Protein AF-A0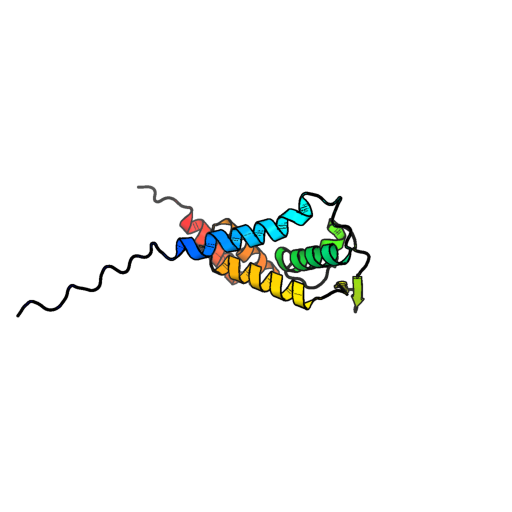A8J7CGH8-F1 (afdb_monomer_lite)

Foldseek 3Di:
DDDDDDDDDDPDPPPPVVVPPVVVVVVVCVVCVVVPDDPPDPPLLVVLLVLQLCCCLQVVDQFSVVVCVVPNDRPQWDADPNGIHGPHCSPVSVVVNVVVVVVLVPDDDDPVSLLSVLVVCVSVVNNVVSVVSVVVSVVVPDDPPD

Sequence (146 aa):
MSETHRRFQGCSSRHLRWWFGPPLLLVAILYVLPLAGSAFATNPNEVARIELSASIAFWARFDLGNAAEVYGLSEDVSTRDGKIYSDKAPGLSMIAVLLLVYSLQGSAPTAETELIRSQMLRRLGHTAVADRIEDSLLSAATPAVD

Secondary structure (DSSP, 8-state):
------------TTSTTTTTHHHHHHHHHHHHGGGGTSSS---HHHHHHHHHHHHHHHH--S-SHHHHHHH---S-EEEETTEEEESS-HHHHHHHHHHHHHHHHHS---HHHHHHHHHHHHHTT-HHHHHHHHHHHHHHHS----

Structure (mmCIF, N/CA/C/O backbone):
data_AF-A0A8J7CGH8-F1
#
_entry.id   AF-A0A8J7CGH8-F1
#
loop_
_atom_site.group_PDB
_atom_site.id
_atom_site.type_symbol
_atom_site.label_atom_id
_atom_site.label_alt_id
_atom_site.label_comp_id
_atom_site.label_asym_id
_atom_site.label_entity_id
_atom_site.label_seq_id
_atom_site.pdbx_PDB_ins_code
_atom_site.Cartn_x
_atom_site.Cartn_y
_atom_site.Cartn_z
_atom_site.occupancy
_atom_site.B_iso_or_equiv
_atom_site.auth_seq_id
_atom_site.auth_comp_id
_atom_site.auth_asym_id
_atom_site.auth_atom_id
_atom_site.pdbx_PDB_model_num
ATOM 1 N N . MET A 1 1 ? 6.460 54.590 33.293 1.00 54.81 1 MET A N 1
ATOM 2 C CA . MET A 1 1 ? 5.350 53.982 32.525 1.00 54.81 1 MET A CA 1
ATOM 3 C C . MET A 1 1 ? 5.688 54.122 31.052 1.00 54.81 1 MET A C 1
ATOM 5 O O . MET A 1 1 ? 6.034 55.226 30.667 1.00 54.81 1 MET A O 1
ATOM 9 N N . SER A 1 2 ? 5.561 53.030 30.289 1.00 58.75 2 SER A N 1
ATOM 10 C CA . SER A 1 2 ? 5.716 52.932 28.825 1.00 58.75 2 SER A CA 1
ATOM 11 C C . SER A 1 2 ? 7.148 52.951 28.269 1.00 58.75 2 SER A C 1
ATOM 13 O O . SER A 1 2 ? 7.751 54.007 28.247 1.00 58.75 2 SER A O 1
ATOM 15 N N . GLU A 1 3 ? 7.637 51.786 27.802 1.00 54.62 3 GLU A N 1
ATOM 16 C CA . GLU A 1 3 ? 8.473 51.570 26.585 1.00 54.62 3 GLU A CA 1
ATOM 17 C C . GLU A 1 3 ? 9.380 50.324 26.684 1.00 54.62 3 GLU A C 1
ATOM 19 O O . GLU A 1 3 ? 10.599 50.426 26.649 1.00 54.62 3 GLU A O 1
ATOM 24 N N . THR A 1 4 ? 8.829 49.109 26.789 1.00 57.81 4 THR A N 1
ATOM 25 C CA . THR A 1 4 ? 9.676 47.887 26.758 1.00 57.81 4 THR A CA 1
ATOM 26 C C . THR A 1 4 ? 8.990 46.633 26.208 1.00 57.81 4 THR A C 1
ATOM 28 O O . THR A 1 4 ? 9.356 45.521 26.561 1.00 57.81 4 THR A O 1
ATOM 31 N N . HIS A 1 5 ? 8.014 46.746 25.302 1.00 53.53 5 HIS A N 1
ATOM 32 C CA . HIS A 1 5 ? 7.375 45.551 24.726 1.00 53.53 5 HIS A CA 1
ATOM 33 C C . HIS A 1 5 ? 6.945 45.756 23.272 1.00 53.53 5 HIS A C 1
ATOM 35 O O . HIS A 1 5 ? 5.773 46.002 23.009 1.00 53.53 5 HIS A O 1
ATOM 41 N N . ARG A 1 6 ? 7.883 45.663 22.315 1.00 61.97 6 ARG A N 1
ATOM 42 C CA . ARG A 1 6 ? 7.575 45.356 20.898 1.00 61.97 6 ARG A CA 1
ATOM 43 C C . ARG A 1 6 ? 8.844 45.166 20.047 1.00 61.97 6 ARG A C 1
ATOM 45 O O . ARG A 1 6 ? 9.187 46.030 19.254 1.00 61.97 6 ARG A O 1
ATOM 52 N N . ARG A 1 7 ? 9.556 44.039 20.183 1.00 56.19 7 ARG A N 1
ATOM 53 C CA . ARG A 1 7 ? 10.584 43.613 19.199 1.00 56.19 7 ARG A CA 1
ATOM 54 C C . ARG A 1 7 ? 10.792 42.093 19.163 1.00 56.19 7 ARG A C 1
ATOM 56 O O . ARG A 1 7 ? 11.899 41.639 19.372 1.00 56.19 7 ARG A O 1
ATOM 63 N N . PHE A 1 8 ? 9.759 41.295 18.898 1.00 56.19 8 PHE A N 1
ATOM 64 C CA . PHE A 1 8 ? 9.952 39.878 18.522 1.00 56.19 8 PHE A CA 1
ATOM 65 C C . PHE A 1 8 ? 8.811 39.376 17.621 1.00 56.19 8 PHE A C 1
ATOM 67 O O . PHE A 1 8 ? 8.180 38.360 17.880 1.00 56.19 8 PHE A O 1
ATOM 74 N N . GLN A 1 9 ? 8.514 40.106 16.544 1.00 60.38 9 GLN A N 1
ATOM 75 C CA . GLN A 1 9 ? 7.636 39.626 15.471 1.00 60.38 9 GLN A CA 1
ATOM 76 C C . GLN A 1 9 ? 8.334 39.858 14.136 1.00 60.38 9 GLN A C 1
ATOM 78 O O . GLN A 1 9 ? 8.246 40.927 13.545 1.00 60.38 9 GLN A O 1
ATOM 83 N N . GLY A 1 10 ? 9.104 38.863 13.705 1.00 55.12 10 GLY A N 1
ATOM 84 C CA . GLY A 1 10 ? 9.839 38.944 12.448 1.00 55.12 10 GLY A CA 1
ATOM 85 C C . GLY A 1 10 ? 10.712 37.732 12.151 1.00 55.12 10 GLY A C 1
ATOM 86 O O . GLY A 1 10 ? 11.734 37.888 11.495 1.00 55.12 10 GLY A O 1
ATOM 87 N N . CYS A 1 11 ? 10.362 36.532 12.632 1.00 58.66 11 CYS A N 1
ATOM 88 C CA . CYS A 1 11 ? 11.044 35.321 12.180 1.00 58.66 11 CYS A CA 1
ATOM 89 C C . CYS A 1 11 ? 10.330 34.798 10.926 1.00 58.66 11 CYS A C 1
ATOM 91 O O . CYS A 1 11 ? 9.248 34.215 10.977 1.00 58.66 11 CYS A O 1
ATOM 93 N N . SER A 1 12 ? 10.920 35.133 9.782 1.00 60.16 12 SER A N 1
ATOM 94 C CA . SER A 1 12 ? 10.463 34.834 8.429 1.00 60.16 12 SER A CA 1
ATOM 95 C C . SER A 1 12 ? 10.325 33.322 8.191 1.00 60.16 12 SER A C 1
ATOM 97 O O . SER A 1 12 ? 11.308 32.629 7.944 1.00 60.16 12 SER A O 1
ATOM 99 N N . SER A 1 13 ? 9.089 32.810 8.179 1.00 59.19 13 SER A N 1
ATOM 100 C CA . SER A 1 13 ? 8.745 31.415 7.818 1.00 59.19 13 SER A CA 1
ATOM 101 C C . SER A 1 13 ? 8.978 31.056 6.336 1.00 59.19 13 SER A C 1
ATOM 103 O O . SER A 1 13 ? 8.523 30.018 5.862 1.00 59.19 13 SER A O 1
ATOM 105 N N . ARG A 1 14 ? 9.684 31.887 5.557 1.00 58.94 14 ARG A N 1
ATOM 106 C CA . ARG A 1 14 ? 9.878 31.652 4.114 1.00 58.94 14 ARG A CA 1
ATOM 107 C C . ARG A 1 14 ? 11.024 30.698 3.766 1.00 58.94 14 ARG A C 1
ATOM 109 O O . ARG A 1 14 ? 11.080 30.249 2.627 1.00 58.94 14 ARG A O 1
ATOM 116 N N . HIS A 1 15 ? 11.887 30.333 4.715 1.00 56.28 15 HIS A N 1
ATOM 117 C CA . HIS A 1 15 ? 13.029 29.450 4.432 1.00 56.28 15 HIS A CA 1
ATOM 118 C C . HIS A 1 15 ? 12.742 27.946 4.562 1.00 56.28 15 HIS A C 1
ATOM 120 O O . HIS A 1 15 ? 13.513 27.146 4.040 1.00 56.28 15 HIS A O 1
ATOM 126 N N . LEU A 1 16 ? 11.625 27.534 5.173 1.00 53.28 16 LEU A N 1
ATOM 127 C CA . LEU A 1 16 ? 11.361 26.109 5.418 1.00 53.28 16 LEU A CA 1
ATOM 128 C C . LEU A 1 16 ? 10.823 25.349 4.187 1.00 53.28 16 LEU A C 1
ATOM 130 O O . LEU A 1 16 ? 10.952 24.132 4.117 1.00 53.28 16 LEU A O 1
ATOM 134 N N . ARG A 1 17 ? 10.270 26.040 3.176 1.00 54.78 17 ARG A N 1
ATOM 135 C CA . ARG A 1 17 ? 9.730 25.384 1.961 1.00 54.78 17 ARG A CA 1
ATOM 136 C C . ARG A 1 17 ? 10.804 24.867 0.997 1.00 54.78 17 ARG A C 1
ATOM 138 O O . ARG A 1 17 ? 10.514 23.975 0.209 1.00 54.78 17 ARG A O 1
ATOM 145 N N . TRP A 1 18 ? 12.028 25.394 1.046 1.00 54.72 18 TRP A N 1
ATOM 146 C CA . TRP A 1 18 ? 13.084 25.028 0.089 1.00 54.72 18 TRP A CA 1
ATOM 147 C C . TRP A 1 18 ? 13.856 23.757 0.454 1.00 54.72 18 TRP A C 1
ATOM 149 O O . TRP A 1 18 ? 14.472 23.158 -0.420 1.00 54.72 18 TRP A O 1
ATOM 159 N N . TRP A 1 19 ? 13.802 23.315 1.712 1.00 57.06 19 TRP A N 1
ATOM 160 C CA . TRP A 1 19 ? 14.513 22.109 2.148 1.00 57.06 19 TRP A CA 1
ATOM 161 C C . TRP A 1 19 ? 13.797 20.806 1.793 1.00 57.06 19 TRP A C 1
ATOM 163 O O . TRP A 1 19 ? 14.451 19.780 1.656 1.00 57.06 19 TRP A O 1
ATOM 173 N N . PHE A 1 20 ? 12.478 20.834 1.606 1.00 58.34 20 PHE A N 1
ATOM 174 C CA . PHE A 1 20 ? 11.711 19.618 1.335 1.00 58.34 20 PHE A CA 1
ATOM 175 C C . PHE A 1 20 ? 11.522 19.334 -0.158 1.00 58.34 20 PHE A C 1
ATOM 177 O O . PHE A 1 20 ? 11.435 18.174 -0.532 1.00 58.34 20 PHE A O 1
ATOM 184 N N . GLY A 1 21 ? 11.514 20.347 -1.032 1.00 66.62 21 GLY A N 1
ATOM 185 C CA . GLY A 1 21 ? 11.218 20.160 -2.461 1.00 66.62 21 GLY A CA 1
ATOM 186 C C . GLY A 1 21 ? 12.257 19.325 -3.231 1.00 66.62 21 GLY A C 1
ATOM 187 O O . GLY A 1 21 ? 11.904 18.278 -3.773 1.00 66.62 21 GLY A O 1
ATOM 188 N N . PRO A 1 22 ? 13.535 19.746 -3.278 1.00 76.56 22 PRO A N 1
ATOM 189 C CA . PRO A 1 22 ? 14.567 19.054 -4.052 1.00 76.56 22 PRO A CA 1
ATOM 190 C C . PRO A 1 22 ? 14.823 17.593 -3.633 1.00 76.56 22 PRO A C 1
ATOM 192 O O . PRO A 1 22 ? 14.893 16.746 -4.524 1.00 76.56 22 PRO A O 1
ATOM 195 N N . PRO A 1 23 ? 14.930 17.243 -2.331 1.00 76.75 23 PRO A N 1
ATOM 196 C CA . PRO A 1 23 ? 15.170 15.855 -1.943 1.00 76.75 23 PRO A CA 1
ATOM 197 C C . PRO A 1 23 ? 13.948 14.956 -2.167 1.00 76.75 23 PRO A C 1
ATOM 199 O O . PRO A 1 23 ? 14.131 13.822 -2.595 1.00 76.75 23 PRO A O 1
ATOM 202 N N . LEU A 1 24 ? 12.713 15.441 -1.969 1.00 72.25 24 LEU A N 1
ATOM 203 C CA . LEU A 1 24 ? 11.508 14.662 -2.299 1.00 72.25 24 LEU A CA 1
ATOM 204 C C . LEU A 1 24 ? 11.398 14.399 -3.799 1.00 72.25 24 LEU A C 1
ATOM 206 O O . LEU A 1 24 ? 11.094 13.278 -4.198 1.00 72.25 24 LEU A O 1
ATOM 210 N N . LEU A 1 25 ? 11.685 15.407 -4.627 1.00 76.69 25 LEU A N 1
ATOM 211 C CA . LEU A 1 25 ? 11.689 15.247 -6.077 1.00 76.69 25 LEU A CA 1
ATOM 212 C C . LEU A 1 25 ? 12.762 14.245 -6.516 1.00 76.69 25 LEU A C 1
ATOM 214 O O . LEU A 1 25 ? 12.486 13.396 -7.354 1.00 76.69 25 LEU A O 1
ATOM 218 N N . LEU A 1 26 ? 13.960 14.300 -5.928 1.00 76.25 26 LEU A N 1
ATOM 219 C CA . LEU A 1 26 ? 15.028 13.346 -6.219 1.00 76.25 26 LEU A CA 1
ATOM 220 C C . LEU A 1 26 ? 14.641 11.919 -5.816 1.00 76.25 26 LEU A C 1
ATOM 222 O O . LEU A 1 26 ? 14.869 10.997 -6.591 1.00 76.25 26 LEU A O 1
ATOM 226 N N . VAL A 1 27 ? 14.027 11.734 -4.643 1.00 73.06 27 VAL A N 1
ATOM 227 C CA . VAL A 1 27 ? 13.510 10.428 -4.206 1.00 73.06 27 VAL A CA 1
ATOM 228 C C . VAL A 1 27 ? 12.438 9.934 -5.172 1.00 73.06 27 VAL A C 1
ATOM 230 O O . VAL A 1 27 ? 12.528 8.800 -5.626 1.00 73.06 27 VAL A O 1
ATOM 233 N N . ALA A 1 28 ? 11.477 10.781 -5.549 1.00 75.19 28 ALA A N 1
ATOM 234 C CA . ALA A 1 28 ? 10.437 10.426 -6.511 1.00 75.19 28 ALA A CA 1
ATOM 235 C C . ALA A 1 28 ? 11.029 10.059 -7.880 1.00 75.19 28 ALA A C 1
ATOM 237 O O . ALA A 1 28 ? 10.651 9.043 -8.450 1.00 75.19 28 ALA A O 1
ATOM 238 N N . ILE A 1 29 ? 12.003 10.826 -8.380 1.00 74.38 29 ILE A N 1
ATOM 239 C CA . ILE A 1 29 ? 12.708 10.526 -9.631 1.00 74.38 29 ILE A CA 1
ATOM 240 C C . ILE A 1 29 ? 13.434 9.189 -9.516 1.00 74.38 29 ILE A C 1
ATOM 242 O O . ILE A 1 29 ? 13.240 8.346 -10.377 1.00 74.38 29 ILE A O 1
ATOM 246 N N . LEU A 1 30 ? 14.216 8.954 -8.459 1.00 70.06 30 LEU A N 1
ATOM 247 C CA . LEU A 1 30 ? 14.928 7.687 -8.255 1.00 70.06 30 LEU A CA 1
ATOM 248 C C . LEU A 1 30 ? 13.978 6.490 -8.128 1.00 70.06 30 LEU A C 1
ATOM 250 O O . LEU A 1 30 ? 14.343 5.390 -8.528 1.00 70.06 30 LEU A O 1
ATOM 254 N N . TYR A 1 31 ? 12.771 6.704 -7.603 1.00 66.81 31 TYR A N 1
ATOM 255 C CA . TYR A 1 31 ? 11.756 5.662 -7.473 1.00 66.81 31 TYR A CA 1
ATOM 256 C C . TYR A 1 31 ? 10.978 5.415 -8.772 1.00 66.81 31 TYR A C 1
ATOM 258 O O . TYR A 1 31 ? 10.559 4.292 -9.024 1.00 66.81 31 TYR A O 1
ATOM 266 N N . VAL A 1 32 ? 10.794 6.444 -9.607 1.00 69.25 32 VAL A N 1
ATOM 267 C CA . VAL A 1 32 ? 10.024 6.372 -10.862 1.00 69.25 32 VAL A CA 1
ATOM 268 C C . VAL A 1 32 ? 10.907 6.044 -12.072 1.00 69.25 32 VAL A C 1
ATOM 270 O O . VAL A 1 32 ? 10.432 5.425 -13.019 1.00 69.25 32 VAL A O 1
ATOM 273 N 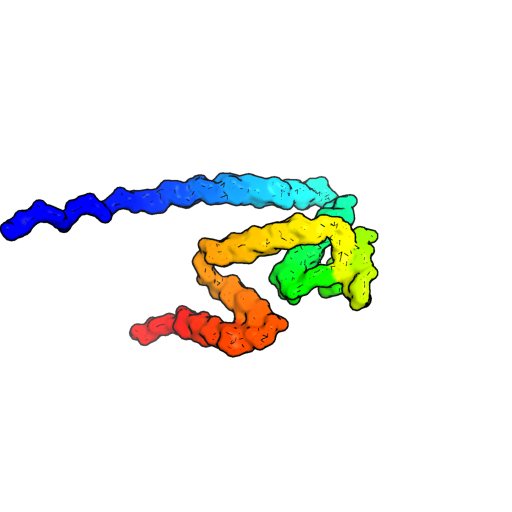N . LEU A 1 33 ? 12.201 6.385 -12.055 1.00 61.38 33 LEU A N 1
ATOM 274 C CA . LEU A 1 33 ? 13.144 6.077 -13.142 1.00 61.38 33 LEU A CA 1
ATOM 275 C C . LEU A 1 33 ? 13.168 4.582 -13.523 1.00 61.38 33 LEU A C 1
ATOM 277 O O . LEU A 1 33 ? 13.158 4.289 -14.719 1.00 61.38 33 LEU A O 1
ATOM 281 N N . PRO A 1 34 ? 13.143 3.633 -12.563 1.00 58.78 34 PRO A N 1
ATOM 282 C CA . PRO A 1 34 ? 13.079 2.204 -12.871 1.00 58.78 34 PRO A CA 1
ATOM 283 C C . PRO A 1 34 ? 11.785 1.784 -13.593 1.00 58.78 34 PRO A C 1
ATOM 285 O O . PRO A 1 34 ? 11.809 0.824 -14.368 1.00 58.78 34 PRO A O 1
ATOM 288 N N . LEU A 1 35 ? 10.678 2.522 -13.405 1.00 58.19 35 LEU A N 1
ATOM 289 C CA . LEU A 1 35 ? 9.408 2.28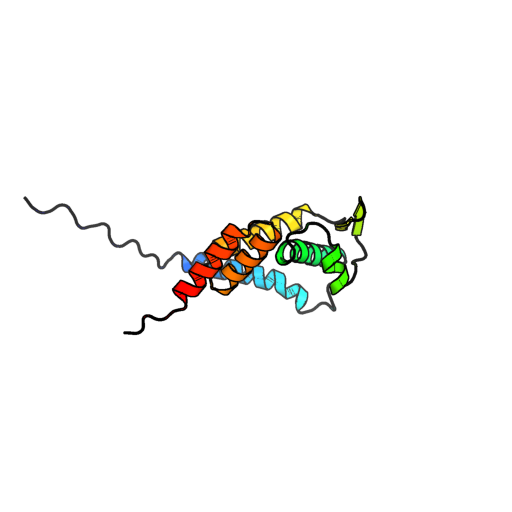0 -14.106 1.00 58.19 35 LEU A CA 1
ATOM 290 C C . LEU A 1 35 ? 9.434 2.728 -15.575 1.00 58.19 35 LEU A C 1
ATOM 292 O O . LEU A 1 35 ? 8.661 2.212 -16.375 1.00 58.19 35 LEU A O 1
ATOM 296 N N . ALA A 1 36 ? 10.296 3.678 -15.948 1.00 52.69 36 ALA A N 1
ATOM 297 C CA . ALA A 1 36 ? 10.260 4.303 -17.272 1.00 52.69 36 ALA A CA 1
ATOM 298 C C . ALA A 1 36 ? 11.013 3.526 -18.373 1.00 52.69 36 ALA A C 1
ATOM 300 O O . ALA A 1 36 ? 10.952 3.924 -19.535 1.00 52.69 36 ALA A O 1
ATOM 301 N N . GLY A 1 37 ? 11.727 2.443 -18.041 1.00 46.28 37 GLY A N 1
ATOM 302 C CA . GLY A 1 37 ? 12.610 1.765 -19.003 1.00 46.28 37 GLY A CA 1
ATOM 303 C C . GLY A 1 37 ? 12.729 0.246 -18.891 1.00 46.28 37 GLY A C 1
ATOM 304 O O . GLY A 1 37 ? 13.423 -0.348 -19.713 1.00 46.28 37 GLY A O 1
ATOM 305 N N . SER A 1 38 ? 12.072 -0.401 -17.925 1.00 49.91 38 SER A N 1
ATOM 306 C CA . SER A 1 38 ? 12.065 -1.864 -17.822 1.00 49.91 38 SER A CA 1
ATOM 307 C C . SER A 1 38 ? 10.673 -2.401 -18.144 1.00 49.91 38 SER A C 1
ATOM 309 O O . SER A 1 38 ? 9.673 -1.919 -17.614 1.00 49.91 38 SER A O 1
ATOM 311 N N . ALA A 1 39 ? 10.587 -3.378 -19.050 1.00 54.53 39 ALA A N 1
ATOM 312 C CA . ALA A 1 39 ? 9.367 -4.155 -19.224 1.00 54.53 39 ALA A CA 1
ATOM 313 C C . ALA A 1 39 ? 9.059 -4.808 -17.872 1.00 54.53 39 ALA A C 1
ATOM 315 O O . ALA A 1 39 ? 9.817 -5.681 -17.464 1.00 54.53 39 ALA A O 1
ATOM 316 N N . PHE A 1 40 ? 8.039 -4.301 -17.170 1.00 50.81 40 PHE A N 1
ATOM 317 C CA . PHE A 1 40 ? 7.533 -4.785 -15.881 1.00 50.81 40 PHE A CA 1
ATOM 318 C C . PHE A 1 40 ? 8.604 -5.426 -14.985 1.00 50.81 40 PHE A C 1
ATOM 320 O O . PHE A 1 40 ? 8.808 -6.631 -15.062 1.00 50.81 40 PHE A O 1
ATOM 327 N N . ALA A 1 41 ? 9.278 -4.623 -14.152 1.00 52.53 41 ALA A N 1
ATOM 328 C CA . ALA A 1 41 ? 9.959 -5.051 -12.921 1.00 52.53 41 ALA A CA 1
ATOM 329 C C . ALA A 1 41 ? 10.415 -6.529 -12.917 1.00 52.53 41 ALA A C 1
ATOM 331 O O . ALA A 1 41 ? 9.835 -7.378 -12.246 1.00 52.53 41 ALA A O 1
ATOM 332 N N . THR A 1 42 ? 11.460 -6.854 -13.683 1.00 59.62 42 THR A N 1
ATOM 333 C CA . THR A 1 42 ? 11.936 -8.239 -13.883 1.00 59.62 42 THR A CA 1
ATOM 334 C C . THR A 1 42 ? 12.645 -8.818 -12.653 1.00 59.62 42 THR A C 1
ATOM 336 O O . THR A 1 42 ? 13.232 -9.896 -12.712 1.00 59.62 42 THR A O 1
ATOM 339 N N . ASN A 1 43 ? 12.629 -8.093 -11.533 1.00 69.56 43 ASN A N 1
ATOM 340 C CA . ASN A 1 43 ? 13.125 -8.576 -10.263 1.00 69.56 43 ASN A CA 1
ATOM 341 C C . ASN A 1 43 ? 11.926 -9.004 -9.400 1.00 69.56 43 ASN A C 1
ATOM 343 O O . ASN A 1 43 ? 11.254 -8.133 -8.838 1.00 69.56 43 ASN A O 1
ATOM 347 N N . PRO A 1 44 ? 11.666 -10.315 -9.241 1.00 68.75 44 PRO A N 1
ATOM 348 C CA . PRO A 1 44 ? 10.552 -10.811 -8.425 1.00 68.75 44 PRO A CA 1
ATOM 349 C C . PRO A 1 44 ? 10.588 -10.278 -6.980 1.00 68.75 44 PRO A C 1
ATOM 351 O O . PRO A 1 44 ? 9.544 -10.116 -6.343 1.00 68.75 44 PRO A O 1
ATOM 354 N N . ASN A 1 45 ? 11.774 -9.890 -6.494 1.00 70.44 45 ASN A N 1
ATOM 355 C CA . ASN A 1 45 ? 11.954 -9.269 -5.182 1.00 70.44 45 ASN A CA 1
ATOM 356 C C . ASN A 1 45 ? 11.338 -7.867 -5.083 1.00 70.44 45 ASN A C 1
ATOM 358 O O . ASN A 1 45 ? 10.880 -7.470 -4.013 1.00 70.44 45 ASN A O 1
ATOM 362 N N . GLU A 1 46 ? 11.380 -7.078 -6.158 1.00 70.50 46 GLU A N 1
ATOM 363 C CA . GLU A 1 46 ? 10.819 -5.723 -6.165 1.00 70.50 46 GLU A CA 1
ATOM 364 C C . GLU A 1 46 ? 9.296 -5.775 -6.226 1.00 70.50 46 GLU A C 1
ATOM 366 O O . GLU A 1 46 ? 8.632 -5.057 -5.478 1.00 70.50 46 GLU A O 1
ATOM 371 N N . VAL A 1 47 ? 8.755 -6.701 -7.019 1.00 75.25 47 VAL A N 1
ATOM 372 C CA . VAL A 1 47 ? 7.315 -6.967 -7.097 1.00 75.25 47 VAL A CA 1
ATOM 373 C C . VAL A 1 47 ? 6.769 -7.374 -5.727 1.00 75.25 47 VAL A C 1
ATOM 375 O O . VAL A 1 47 ? 5.861 -6.719 -5.219 1.00 75.25 47 VAL A O 1
ATOM 378 N N . ALA A 1 48 ? 7.403 -8.336 -5.047 1.00 74.12 48 ALA A N 1
ATOM 379 C CA . ALA A 1 48 ? 6.968 -8.771 -3.717 1.00 74.12 48 ALA A CA 1
ATOM 380 C C . ALA A 1 48 ? 7.004 -7.639 -2.665 1.00 74.12 48 ALA A C 1
ATOM 382 O O . ALA A 1 48 ? 6.190 -7.608 -1.739 1.00 74.12 48 ALA A O 1
ATOM 383 N N . ARG A 1 49 ? 7.929 -6.675 -2.792 1.00 75.19 49 ARG A N 1
ATOM 384 C CA . ARG A 1 49 ? 7.985 -5.491 -1.913 1.00 75.19 49 ARG A CA 1
ATOM 385 C C . ARG A 1 49 ? 6.863 -4.502 -2.201 1.00 75.19 49 ARG A C 1
ATOM 387 O O . ARG A 1 49 ? 6.315 -3.932 -1.255 1.00 75.19 49 ARG A O 1
ATOM 394 N N . ILE A 1 50 ? 6.532 -4.291 -3.474 1.00 73.56 50 ILE A N 1
ATOM 395 C CA . ILE A 1 50 ? 5.414 -3.437 -3.889 1.00 73.56 50 ILE A CA 1
ATOM 396 C C . ILE A 1 50 ? 4.097 -4.056 -3.419 1.00 73.56 50 ILE A C 1
ATOM 398 O O . ILE A 1 50 ? 3.306 -3.367 -2.781 1.00 73.56 50 ILE A O 1
ATOM 402 N N . GLU A 1 51 ? 3.899 -5.355 -3.635 1.00 75.19 51 GLU A N 1
ATOM 403 C CA . GLU A 1 51 ? 2.701 -6.082 -3.204 1.00 75.19 51 GLU A CA 1
ATOM 404 C C . GLU A 1 51 ? 2.533 -6.072 -1.682 1.00 75.19 51 GLU A C 1
ATOM 406 O O . GLU A 1 51 ? 1.429 -5.839 -1.185 1.00 75.19 51 GLU A O 1
ATOM 411 N N . LEU A 1 52 ? 3.619 -6.251 -0.919 1.00 76.62 52 LEU A N 1
ATOM 412 C CA . LEU A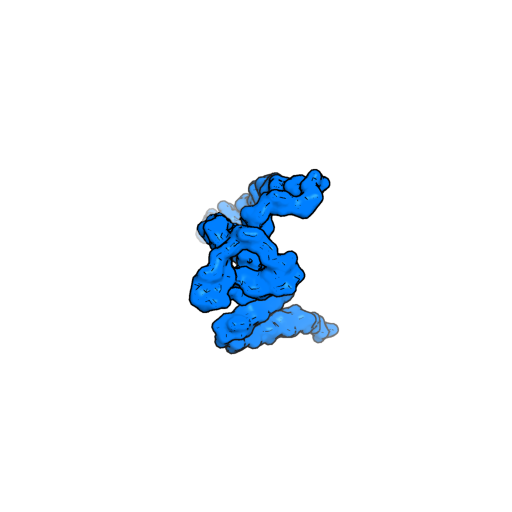 1 52 ? 3.575 -6.171 0.543 1.00 76.62 52 LEU A CA 1
ATOM 413 C C . LEU A 1 52 ? 3.255 -4.749 1.016 1.00 76.62 52 LEU A C 1
ATOM 415 O O . LEU A 1 52 ? 2.436 -4.559 1.914 1.00 76.62 52 LEU A O 1
ATOM 419 N N . SER A 1 53 ? 3.860 -3.739 0.388 1.00 73.44 53 SER A N 1
ATOM 420 C CA . SER A 1 53 ? 3.597 -2.333 0.713 1.00 73.44 53 SER A CA 1
ATOM 421 C C . SER A 1 53 ? 2.151 -1.950 0.394 1.00 73.44 53 SER A C 1
ATOM 423 O O . SER A 1 53 ? 1.488 -1.339 1.228 1.00 73.44 53 SER A O 1
ATOM 425 N N . ALA A 1 54 ? 1.634 -2.372 -0.762 1.00 73.81 54 ALA A N 1
ATOM 426 C CA . ALA A 1 54 ? 0.232 -2.223 -1.135 1.00 73.81 54 ALA A CA 1
ATOM 427 C C . ALA A 1 54 ? -0.681 -2.967 -0.151 1.00 73.81 54 ALA A C 1
ATOM 429 O O . ALA A 1 54 ? -1.706 -2.429 0.261 1.00 73.81 54 ALA A O 1
ATOM 430 N N . SER A 1 55 ? -0.280 -4.159 0.302 1.00 74.69 55 SER A N 1
ATOM 431 C CA . SER A 1 55 ? -1.095 -4.947 1.224 1.00 74.69 55 SER A CA 1
ATOM 432 C C . SER A 1 55 ? -1.294 -4.282 2.573 1.00 74.69 55 SER A C 1
ATOM 434 O O . SER A 1 55 ? -2.406 -4.235 3.113 1.00 74.69 55 SER A O 1
ATOM 436 N N . ILE A 1 56 ? -0.229 -3.678 3.084 1.00 73.75 56 ILE A N 1
ATOM 437 C CA . ILE A 1 56 ? -0.281 -2.932 4.331 1.00 73.75 56 ILE A CA 1
ATOM 438 C C . ILE A 1 56 ? -0.998 -1.590 4.120 1.00 73.75 56 ILE A C 1
ATOM 440 O O . ILE A 1 56 ? -1.832 -1.213 4.941 1.00 73.75 56 ILE A O 1
ATOM 444 N N . ALA A 1 57 ? -0.731 -0.893 3.011 1.00 72.00 57 ALA A N 1
ATOM 445 C CA . ALA A 1 57 ? -1.309 0.419 2.728 1.00 72.00 57 ALA A CA 1
ATOM 446 C C . ALA A 1 57 ? -2.817 0.379 2.433 1.00 72.00 57 ALA A C 1
ATOM 448 O O . ALA A 1 57 ? -3.528 1.286 2.845 1.00 72.00 57 ALA A O 1
ATOM 449 N N . PHE A 1 58 ? -3.323 -0.647 1.745 1.00 70.44 58 PHE A N 1
ATOM 450 C CA . PHE A 1 58 ? -4.737 -0.718 1.358 1.00 70.44 58 PHE A CA 1
ATOM 451 C C . PHE A 1 58 ? -5.566 -1.621 2.267 1.00 70.44 58 PHE A C 1
ATOM 453 O O . PHE A 1 58 ? -6.724 -1.312 2.556 1.00 70.44 58 PHE A O 1
ATOM 460 N N . TRP A 1 59 ? -4.995 -2.732 2.740 1.00 76.56 59 TRP A N 1
ATOM 461 C CA . TRP A 1 59 ? -5.737 -3.727 3.521 1.00 76.56 59 TRP A CA 1
ATOM 462 C C . TRP A 1 59 ? -5.317 -3.801 4.989 1.00 76.56 59 TRP A C 1
ATOM 464 O O . TRP A 1 59 ? -5.966 -4.528 5.740 1.00 76.56 59 TRP A O 1
ATOM 474 N N . ALA A 1 60 ? -4.297 -3.044 5.418 1.00 76.19 60 ALA A N 1
ATOM 475 C CA . ALA A 1 60 ? -3.746 -3.084 6.776 1.00 76.19 60 ALA A CA 1
ATOM 476 C C . ALA A 1 60 ? -3.373 -4.513 7.223 1.00 76.19 60 ALA A C 1
ATOM 478 O O . ALA A 1 60 ? -3.539 -4.886 8.386 1.00 76.19 60 ALA A O 1
ATOM 479 N N . ARG A 1 61 ? -2.889 -5.334 6.281 1.00 76.00 61 ARG A N 1
ATOM 480 C CA . ARG A 1 61 ? -2.511 -6.734 6.505 1.00 76.00 61 ARG A CA 1
ATOM 481 C C . ARG A 1 61 ? -1.077 -6.999 6.067 1.00 76.00 61 ARG A C 1
ATOM 483 O O . ARG A 1 61 ? -0.584 -6.394 5.123 1.00 76.00 61 ARG A O 1
ATOM 490 N N . PHE A 1 62 ? -0.429 -7.918 6.781 1.00 77.44 62 PHE A N 1
ATOM 491 C CA . PHE A 1 62 ? 0.934 -8.380 6.494 1.00 77.44 62 PHE A CA 1
ATOM 492 C C . PHE A 1 62 ? 0.991 -9.587 5.556 1.00 77.44 62 PHE A C 1
ATOM 494 O O . PHE A 1 62 ? 2.083 -10.012 5.186 1.00 77.44 62 PHE A O 1
ATOM 501 N N . ASP A 1 63 ? -0.163 -10.160 5.217 1.00 82.75 63 ASP A N 1
ATOM 502 C CA . ASP A 1 63 ? -0.259 -11.217 4.223 1.00 82.75 63 ASP A CA 1
ATOM 503 C C . ASP A 1 63 ? -0.469 -10.630 2.823 1.00 82.75 63 ASP A C 1
ATOM 505 O O . ASP A 1 63 ? -1.114 -9.596 2.653 1.00 82.75 63 ASP A O 1
ATOM 509 N N . LEU A 1 64 ? 0.086 -11.316 1.829 1.00 80.81 64 LEU A N 1
ATOM 510 C CA . LEU A 1 64 ? -0.003 -10.967 0.415 1.00 80.81 64 LEU A CA 1
ATOM 511 C C . LEU A 1 64 ? -1.282 -11.490 -0.245 1.00 80.81 64 LEU A C 1
ATOM 513 O O . LEU A 1 64 ? -1.458 -11.270 -1.434 1.00 80.81 64 LEU A O 1
ATOM 517 N N . GLY A 1 65 ? -2.170 -12.187 0.475 1.00 83.44 65 GLY A N 1
ATOM 518 C CA . GLY A 1 65 ? -3.276 -12.931 -0.136 1.00 83.44 65 GLY A CA 1
ATOM 519 C C . GLY A 1 65 ? -4.176 -12.053 -1.005 1.00 83.44 65 GLY A C 1
ATOM 520 O O . GLY A 1 65 ? -4.447 -12.386 -2.154 1.00 83.44 65 GLY A O 1
ATOM 521 N N . ASN A 1 66 ? -4.553 -10.882 -0.487 1.00 79.44 66 ASN A N 1
ATOM 522 C CA . ASN A 1 66 ? -5.404 -9.941 -1.216 1.00 79.44 66 ASN A CA 1
ATOM 523 C C . ASN A 1 66 ? -4.684 -9.294 -2.411 1.00 79.44 66 ASN A C 1
ATOM 525 O O . ASN A 1 66 ? -5.293 -9.101 -3.459 1.00 79.44 66 ASN A O 1
ATOM 529 N N . ALA A 1 67 ? -3.401 -8.941 -2.269 1.00 74.81 67 ALA A N 1
ATOM 530 C CA . ALA A 1 67 ? -2.633 -8.384 -3.383 1.00 74.81 67 ALA A CA 1
ATOM 531 C C . ALA A 1 67 ? -2.419 -9.433 -4.477 1.00 74.81 67 ALA A C 1
ATOM 533 O O . ALA A 1 67 ? -2.583 -9.132 -5.654 1.00 74.81 67 ALA A O 1
ATOM 534 N N . ALA A 1 68 ? -2.129 -10.668 -4.081 1.00 80.56 68 ALA A N 1
ATOM 535 C CA . ALA A 1 68 ? -1.895 -11.778 -4.982 1.00 80.56 68 ALA A CA 1
ATOM 536 C C . ALA A 1 68 ? -3.144 -12.180 -5.781 1.00 80.56 68 ALA A C 1
ATOM 538 O O . ALA A 1 68 ? -3.029 -12.591 -6.931 1.00 80.56 68 ALA A O 1
ATOM 539 N N . GLU A 1 69 ? -4.340 -12.029 -5.207 1.00 81.00 69 GLU A N 1
ATOM 540 C CA . GLU A 1 69 ? -5.603 -12.243 -5.927 1.00 81.00 69 GLU A CA 1
ATOM 541 C C . GLU A 1 69 ? -5.817 -11.204 -7.042 1.00 81.00 69 GLU A C 1
ATOM 543 O O . GLU A 1 69 ? -6.339 -11.531 -8.106 1.00 81.00 69 GLU A O 1
ATOM 548 N N . VAL A 1 70 ? -5.387 -9.959 -6.817 1.00 75.56 70 VAL A N 1
ATOM 549 C CA . VAL A 1 70 ? -5.580 -8.848 -7.763 1.00 75.56 70 VAL A CA 1
ATOM 550 C C . VAL A 1 70 ? -4.469 -8.786 -8.811 1.00 75.56 70 VAL A C 1
ATOM 552 O O . VAL A 1 70 ? -4.741 -8.524 -9.982 1.00 75.56 70 VAL A O 1
ATOM 555 N N . TYR A 1 71 ? -3.221 -9.002 -8.400 1.00 71.12 71 TYR A N 1
ATOM 556 C CA . TYR A 1 71 ? -2.032 -8.763 -9.223 1.00 71.12 71 TYR A CA 1
ATOM 557 C C . TYR A 1 71 ? -1.299 -10.045 -9.645 1.00 71.12 71 TYR A C 1
ATOM 559 O O . TYR A 1 71 ? -0.440 -9.986 -10.523 1.00 71.12 71 TYR A O 1
ATOM 567 N N . GLY A 1 72 ? -1.672 -11.201 -9.092 1.00 77.44 72 GLY A N 1
ATOM 568 C CA . GLY A 1 72 ? -0.957 -12.465 -9.260 1.00 77.44 72 GLY A CA 1
ATOM 569 C C . GLY A 1 72 ? 0.082 -12.697 -8.161 1.00 77.44 72 GLY A C 1
ATOM 570 O O . GLY A 1 72 ? 0.421 -11.798 -7.400 1.00 77.44 72 GLY A O 1
ATOM 571 N N . LEU A 1 73 ? 0.570 -13.935 -8.047 1.00 73.19 73 LEU A N 1
ATOM 572 C CA . LEU A 1 73 ? 1.622 -14.290 -7.092 1.00 73.19 73 LEU A CA 1
ATOM 573 C C . LEU A 1 73 ? 3.004 -14.045 -7.698 1.00 73.19 73 LEU A C 1
ATOM 575 O O . LEU A 1 73 ? 3.311 -14.579 -8.764 1.00 73.19 73 LEU A O 1
ATOM 579 N N . SER A 1 74 ? 3.857 -13.323 -6.972 1.00 69.81 74 SER A N 1
ATOM 580 C CA . SER A 1 74 ? 5.300 -13.341 -7.222 1.00 69.81 74 SER A CA 1
ATOM 581 C C . SER A 1 74 ? 5.891 -14.723 -6.903 1.00 69.81 74 SER A C 1
ATOM 583 O O . SER A 1 74 ? 5.432 -15.418 -5.996 1.00 69.81 74 SER A O 1
ATOM 585 N N . GLU A 1 75 ? 6.933 -15.121 -7.637 1.00 71.44 75 GLU A N 1
ATOM 586 C CA . GLU A 1 75 ? 7.615 -16.416 -7.481 1.00 71.44 75 GLU A CA 1
ATOM 587 C C . GLU A 1 75 ? 8.303 -16.582 -6.109 1.00 71.44 75 GLU A C 1
ATOM 589 O O . GLU A 1 75 ? 8.631 -17.701 -5.719 1.00 71.44 75 GLU A O 1
ATOM 594 N N . ASP A 1 76 ? 8.502 -15.490 -5.360 1.00 74.06 76 ASP A N 1
ATOM 595 C CA . ASP A 1 76 ? 9.281 -15.460 -4.115 1.00 74.06 76 ASP A CA 1
ATOM 596 C C . ASP A 1 76 ? 8.405 -15.212 -2.870 1.00 74.06 76 ASP A C 1
ATOM 598 O O . ASP A 1 76 ? 8.489 -14.189 -2.177 1.00 74.06 76 ASP A O 1
ATOM 602 N N . VAL A 1 77 ? 7.500 -16.160 -2.615 1.00 80.50 77 VAL A N 1
ATOM 603 C CA . VAL A 1 77 ? 6.581 -16.151 -1.470 1.00 80.50 77 VAL A CA 1
ATOM 604 C C . VAL A 1 77 ? 6.789 -17.366 -0.569 1.00 80.50 77 VAL A C 1
ATOM 606 O O . VAL A 1 77 ? 7.011 -18.486 -1.026 1.00 80.50 77 VAL A O 1
ATOM 609 N N . SER A 1 78 ? 6.649 -17.165 0.740 1.00 83.44 78 SER A N 1
ATOM 610 C CA . SER A 1 78 ? 6.593 -18.238 1.731 1.00 83.44 78 SER A CA 1
ATOM 611 C C . SER A 1 78 ? 5.176 -18.361 2.289 1.00 83.44 78 SER A C 1
ATOM 613 O O . SER A 1 78 ? 4.516 -17.369 2.590 1.00 83.44 78 SER A O 1
ATOM 615 N N . THR A 1 79 ? 4.678 -19.591 2.427 1.00 87.31 79 THR A N 1
ATOM 616 C CA . THR A 1 79 ? 3.368 -19.843 3.047 1.00 87.31 79 THR A CA 1
ATOM 617 C C . THR A 1 79 ? 3.567 -20.378 4.459 1.00 87.31 79 THR A C 1
ATOM 619 O O . THR A 1 79 ? 4.250 -21.383 4.655 1.00 87.31 79 THR A O 1
ATOM 622 N N . ARG A 1 80 ? 2.953 -19.729 5.450 1.00 82.38 80 ARG A N 1
ATOM 623 C CA . ARG A 1 80 ? 2.971 -20.153 6.856 1.00 82.38 80 ARG A CA 1
ATOM 624 C C . ARG A 1 80 ? 1.580 -19.986 7.455 1.00 82.38 80 ARG A C 1
ATOM 626 O O . ARG A 1 80 ? 0.972 -18.933 7.308 1.00 82.38 80 ARG A O 1
ATOM 633 N N . ASP A 1 81 ? 1.067 -21.028 8.107 1.00 87.94 81 ASP A N 1
ATOM 634 C CA . ASP A 1 81 ? -0.265 -21.032 8.736 1.00 87.94 81 ASP A CA 1
ATOM 635 C C . ASP A 1 81 ? -1.407 -20.637 7.772 1.00 87.94 81 ASP A C 1
ATOM 637 O O . ASP A 1 81 ? -2.345 -19.930 8.139 1.00 87.94 81 ASP A O 1
ATOM 641 N N . GLY A 1 82 ? -1.301 -21.054 6.504 1.00 88.25 82 GLY A N 1
ATOM 642 C CA . GLY A 1 82 ? -2.270 -20.722 5.451 1.00 88.25 82 GLY A CA 1
ATOM 643 C C . GLY A 1 82 ? -2.229 -19.266 4.972 1.00 88.25 82 GLY A C 1
ATOM 644 O O . GLY A 1 82 ? -3.089 -18.861 4.196 1.00 88.25 82 GLY A O 1
ATOM 645 N N . LYS A 1 83 ? -1.244 -18.476 5.415 1.00 83.81 83 LYS A N 1
ATOM 646 C CA . LYS A 1 83 ? -1.022 -17.093 4.982 1.00 83.81 83 LYS A CA 1
ATOM 647 C C . LYS A 1 83 ? 0.217 -17.005 4.102 1.00 83.81 83 LYS A C 1
ATOM 649 O O . LYS A 1 83 ? 1.216 -17.675 4.361 1.00 83.81 83 LYS A O 1
ATOM 654 N N . ILE A 1 84 ? 0.131 -16.166 3.075 1.00 83.69 84 ILE A N 1
ATOM 655 C CA . ILE A 1 84 ? 1.199 -15.942 2.101 1.00 83.69 84 ILE A CA 1
ATOM 656 C C . ILE A 1 84 ? 1.990 -14.712 2.539 1.00 83.69 84 ILE A C 1
ATOM 658 O O . ILE A 1 84 ? 1.415 -13.645 2.751 1.00 83.69 84 ILE A O 1
ATOM 662 N N . TYR A 1 85 ? 3.299 -14.861 2.679 1.00 80.19 85 TYR A N 1
ATOM 663 C CA . TYR A 1 85 ? 4.233 -13.823 3.093 1.00 80.19 85 TYR A CA 1
ATOM 664 C C . TYR A 1 85 ? 5.323 -13.651 2.039 1.00 80.19 85 TYR A C 1
ATOM 666 O O . TYR A 1 85 ? 5.677 -14.595 1.337 1.00 80.19 85 TYR A O 1
ATOM 674 N N . SER A 1 86 ? 5.894 -12.452 1.951 1.00 78.06 86 SER A N 1
ATOM 675 C CA . SER A 1 86 ? 7.114 -12.245 1.167 1.00 78.06 86 SER A CA 1
ATOM 676 C C . SER A 1 86 ? 8.301 -12.866 1.909 1.00 78.06 86 SER A C 1
ATOM 678 O O . SER A 1 86 ? 8.519 -12.547 3.081 1.00 78.06 86 SER A O 1
ATOM 680 N N . ASP A 1 87 ? 9.076 -13.730 1.246 1.00 74.94 87 ASP A N 1
ATOM 681 C CA . ASP A 1 87 ? 10.319 -14.284 1.814 1.00 74.94 87 ASP A CA 1
ATOM 682 C C . ASP A 1 87 ? 11.456 -13.237 1.824 1.00 74.94 87 ASP A C 1
ATOM 684 O O . ASP A 1 87 ? 12.439 -13.334 2.564 1.00 74.94 87 ASP A O 1
ATOM 688 N N . LYS A 1 88 ? 11.311 -12.155 1.044 1.00 69.69 88 LYS A N 1
ATOM 689 C CA . LYS A 1 88 ? 12.374 -11.173 0.811 1.00 69.69 88 LYS A CA 1
ATOM 690 C C . LYS A 1 88 ? 12.111 -9.844 1.500 1.00 69.69 88 LYS A C 1
ATOM 692 O O . LYS A 1 88 ? 11.450 -8.942 0.993 1.00 69.69 88 LYS A O 1
ATOM 697 N N . ALA A 1 89 ? 12.820 -9.684 2.614 1.00 60.81 89 ALA A N 1
ATOM 698 C CA . ALA A 1 89 ? 13.037 -8.426 3.324 1.00 60.81 89 ALA A CA 1
ATOM 699 C C . ALA A 1 89 ? 11.756 -7.748 3.863 1.00 60.81 89 ALA A C 1
ATOM 701 O O . ALA A 1 89 ? 11.524 -6.573 3.563 1.00 60.81 89 ALA A O 1
ATOM 702 N N . PRO A 1 90 ? 11.002 -8.413 4.766 1.00 58.50 90 PRO A N 1
ATOM 703 C CA . PRO A 1 90 ? 9.847 -7.808 5.442 1.00 58.50 90 PRO A CA 1
ATOM 704 C C . PRO A 1 90 ? 10.197 -6.489 6.154 1.00 58.50 90 PRO A C 1
ATOM 706 O O . PRO A 1 90 ? 9.359 -5.593 6.262 1.00 58.50 90 PRO A O 1
ATOM 709 N N . GLY A 1 91 ? 11.450 -6.340 6.600 1.00 62.12 91 GLY A N 1
ATOM 710 C CA . GLY A 1 91 ? 11.933 -5.139 7.283 1.00 62.12 91 GLY A CA 1
ATOM 711 C C . GLY A 1 91 ? 12.008 -3.885 6.404 1.00 62.12 91 GLY A C 1
ATOM 712 O O . GLY A 1 91 ? 11.715 -2.796 6.886 1.00 62.12 91 GLY A O 1
ATOM 713 N N . LEU A 1 92 ? 12.347 -4.010 5.115 1.00 57.84 92 LEU A N 1
ATOM 714 C CA . LEU A 1 92 ? 12.451 -2.847 4.217 1.00 57.84 92 LEU A CA 1
ATOM 715 C C . LEU A 1 92 ? 11.066 -2.301 3.844 1.00 57.84 92 LEU A C 1
ATOM 717 O O . LEU A 1 92 ? 10.851 -1.091 3.851 1.00 57.84 92 LEU A O 1
ATOM 721 N N . SER A 1 93 ? 10.111 -3.197 3.607 1.00 62.03 93 SER A N 1
ATOM 722 C CA . SER A 1 93 ? 8.694 -2.873 3.406 1.00 62.03 93 SER A CA 1
ATOM 723 C C . SER A 1 93 ? 8.045 -2.265 4.653 1.00 62.03 93 SER A C 1
ATOM 725 O O . SER A 1 93 ? 7.294 -1.302 4.529 1.00 62.03 93 SER A O 1
ATOM 727 N N . MET A 1 94 ? 8.377 -2.743 5.861 1.00 66.25 94 MET A N 1
ATOM 728 C CA . MET A 1 94 ? 7.904 -2.123 7.112 1.00 66.25 94 MET A CA 1
ATOM 729 C C . MET A 1 94 ? 8.336 -0.655 7.214 1.00 66.25 94 MET A C 1
ATOM 731 O O . MET A 1 94 ? 7.529 0.212 7.544 1.00 66.25 94 MET A O 1
ATOM 735 N N . ILE A 1 95 ? 9.607 -0.369 6.912 1.00 66.50 95 ILE A N 1
ATOM 736 C CA . ILE A 1 95 ? 10.148 0.995 6.964 1.00 66.50 95 ILE A CA 1
ATOM 737 C C . ILE A 1 95 ? 9.498 1.879 5.896 1.00 66.50 95 ILE A C 1
ATOM 739 O O . ILE A 1 95 ? 9.157 3.023 6.190 1.00 66.50 95 ILE A O 1
ATOM 743 N N . ALA A 1 96 ? 9.274 1.357 4.687 1.00 65.44 96 ALA A N 1
ATOM 744 C CA . ALA A 1 96 ? 8.600 2.092 3.618 1.00 65.44 96 ALA A CA 1
ATOM 745 C C . ALA A 1 96 ? 7.159 2.477 3.996 1.00 65.44 96 ALA A C 1
ATOM 747 O O . ALA A 1 96 ? 6.757 3.620 3.786 1.00 65.44 96 ALA A O 1
ATOM 748 N N . VAL A 1 97 ? 6.406 1.568 4.626 1.00 68.06 97 VAL A N 1
ATOM 749 C CA . VAL A 1 97 ? 5.058 1.865 5.136 1.00 68.06 97 VAL A CA 1
ATOM 750 C C . VAL A 1 97 ? 5.106 2.894 6.261 1.00 68.06 97 VAL A C 1
ATOM 752 O O . VAL A 1 97 ? 4.312 3.830 6.255 1.00 68.06 97 VAL A O 1
ATOM 755 N N . LEU A 1 98 ? 6.025 2.757 7.220 1.00 68.69 98 LEU A N 1
ATOM 756 C CA . LEU A 1 98 ? 6.163 3.728 8.309 1.00 68.69 98 LEU A CA 1
ATOM 757 C C . LEU A 1 98 ? 6.499 5.121 7.775 1.00 68.69 98 LEU A C 1
ATOM 759 O O . LEU A 1 98 ? 5.906 6.100 8.219 1.00 68.69 98 LEU A O 1
ATOM 763 N N . LEU A 1 99 ? 7.394 5.206 6.788 1.00 65.00 99 LEU A N 1
ATOM 764 C CA . LEU A 1 99 ? 7.700 6.448 6.086 1.00 65.00 99 LEU A CA 1
ATOM 765 C C . LEU A 1 99 ? 6.470 6.999 5.367 1.00 65.00 99 LEU A C 1
ATOM 767 O O . LEU A 1 99 ? 6.200 8.189 5.491 1.00 65.00 99 LEU A O 1
ATOM 771 N N . LEU A 1 100 ? 5.695 6.164 4.672 1.00 65.69 100 LEU A N 1
ATOM 772 C CA . LEU A 1 100 ? 4.466 6.586 3.996 1.00 65.69 100 LEU A CA 1
ATOM 773 C C . LEU A 1 100 ? 3.441 7.147 4.995 1.00 65.69 100 LEU A C 1
ATOM 775 O O . LEU A 1 100 ? 2.966 8.266 4.825 1.00 65.69 100 LEU A O 1
ATOM 779 N N . VAL A 1 101 ? 3.149 6.411 6.070 1.00 68.44 101 VAL A N 1
ATOM 780 C CA . VAL A 1 101 ? 2.215 6.834 7.125 1.00 68.44 101 VAL A CA 1
ATOM 781 C C . VAL A 1 101 ? 2.693 8.124 7.789 1.00 68.44 101 VAL A C 1
ATOM 783 O O . VAL A 1 101 ? 1.903 9.046 7.980 1.00 68.44 101 VAL A O 1
ATOM 786 N N . TYR A 1 102 ? 3.987 8.230 8.093 1.00 67.56 102 TYR A N 1
ATOM 787 C CA . TYR A 1 102 ? 4.574 9.440 8.663 1.00 67.56 102 TYR A CA 1
ATOM 788 C C . TYR A 1 102 ? 4.476 10.639 7.704 1.00 67.56 102 TYR A C 1
ATOM 790 O O . TYR A 1 102 ? 4.139 11.746 8.120 1.00 67.56 102 TYR A O 1
ATOM 798 N N . SER A 1 103 ? 4.688 10.413 6.405 1.00 61.84 103 SER A N 1
ATOM 799 C CA . SER A 1 103 ? 4.547 11.443 5.364 1.00 61.84 103 SER A CA 1
ATOM 800 C C . SER A 1 103 ? 3.108 11.950 5.255 1.00 61.84 103 SER A C 1
ATOM 802 O O . SER A 1 103 ? 2.877 13.150 5.091 1.00 61.84 103 SER A O 1
ATOM 804 N N . LEU A 1 104 ? 2.137 11.042 5.386 1.00 61.12 104 LEU A N 1
ATOM 805 C CA . LEU A 1 104 ? 0.713 11.372 5.382 1.00 61.12 104 LEU A CA 1
ATOM 806 C C . LEU A 1 104 ? 0.293 12.150 6.637 1.00 61.12 104 LEU A C 1
ATOM 808 O O . LEU A 1 104 ? -0.576 13.009 6.543 1.00 61.12 104 LEU A O 1
ATOM 812 N N . GLN A 1 105 ? 0.938 11.921 7.785 1.00 67.81 105 GLN A N 1
ATOM 813 C CA . GLN A 1 105 ? 0.683 12.680 9.019 1.00 67.81 105 GLN A CA 1
ATOM 814 C C . GLN A 1 105 ? 1.225 14.119 8.978 1.00 67.81 105 GLN A C 1
ATOM 816 O O . GLN A 1 105 ? 0.725 14.977 9.703 1.00 67.81 105 GLN A O 1
ATOM 821 N N . GLY A 1 106 ? 2.245 14.394 8.157 1.00 59.69 106 GLY A N 1
ATOM 822 C CA . GLY A 1 106 ? 2.847 15.727 8.025 1.00 59.69 106 GLY A CA 1
ATOM 823 C C . GLY A 1 106 ? 2.145 16.659 7.030 1.00 59.69 106 GLY A C 1
ATOM 824 O O . GLY A 1 106 ? 2.412 17.861 7.028 1.00 59.69 106 GLY A O 1
ATOM 825 N N . SER A 1 107 ? 1.261 16.130 6.181 1.00 55.69 107 SER A N 1
ATOM 826 C CA . SER A 1 107 ? 0.474 16.927 5.234 1.00 55.69 107 SER A CA 1
ATOM 827 C C . SER A 1 107 ? -0.833 17.369 5.886 1.00 55.69 107 SER A C 1
ATOM 829 O O . SER A 1 107 ? -1.442 16.601 6.626 1.00 55.69 107 SER A O 1
ATOM 831 N N . ALA A 1 108 ? -1.270 18.609 5.632 1.00 65.62 108 ALA A N 1
ATOM 832 C CA . ALA A 1 108 ? -2.569 19.072 6.115 1.00 65.62 108 ALA A CA 1
ATOM 833 C C . ALA A 1 108 ? -3.652 18.070 5.668 1.00 65.62 108 ALA A C 1
ATOM 835 O O . ALA A 1 108 ? -3.646 17.694 4.492 1.00 65.62 108 ALA A O 1
ATOM 836 N N . PRO A 1 109 ? -4.529 17.609 6.579 1.00 64.19 109 PRO A N 1
ATOM 837 C CA . PRO A 1 109 ? -5.520 16.592 6.262 1.00 64.19 109 PRO A CA 1
ATOM 838 C C . PRO A 1 109 ? -6.388 17.089 5.108 1.00 64.19 109 PRO A C 1
ATOM 840 O O . PRO A 1 109 ? -7.070 18.108 5.218 1.00 64.19 109 PRO A O 1
ATOM 843 N N . THR A 1 110 ? -6.311 16.398 3.975 1.00 77.50 110 THR A N 1
ATOM 844 C CA . THR A 1 110 ? -7.230 16.600 2.863 1.00 77.50 110 THR A CA 1
ATOM 845 C C . THR A 1 110 ? -8.451 15.721 3.109 1.00 77.50 110 THR A C 1
ATOM 847 O O . THR A 1 110 ? -8.380 14.715 3.818 1.00 77.50 110 THR A O 1
ATOM 850 N N . ALA A 1 111 ? -9.593 16.079 2.524 1.00 75.31 111 ALA A N 1
ATOM 851 C CA . ALA A 1 111 ? -10.806 15.269 2.653 1.00 75.31 111 ALA A CA 1
ATOM 852 C C . ALA A 1 111 ? -10.579 13.807 2.215 1.00 75.31 111 ALA A C 1
ATOM 854 O O . ALA A 1 111 ? -11.125 12.885 2.814 1.00 75.31 111 ALA A O 1
ATOM 855 N N . GLU A 1 112 ? -9.714 13.586 1.219 1.00 75.06 112 GLU A N 1
ATOM 856 C CA . GLU A 1 112 ? -9.347 12.250 0.745 1.00 75.06 112 GLU A CA 1
ATOM 857 C C . GLU A 1 112 ? -8.538 11.452 1.777 1.00 75.06 112 GLU A C 1
ATOM 859 O O . GLU A 1 112 ? -8.816 10.271 1.986 1.00 75.06 112 GLU A O 1
ATOM 864 N N . THR A 1 113 ? -7.565 12.066 2.465 1.00 71.44 113 THR A N 1
ATOM 865 C CA . THR A 1 113 ? -6.771 11.344 3.472 1.00 71.44 113 THR A CA 1
ATOM 866 C C . THR A 1 113 ? -7.576 11.028 4.726 1.00 71.44 113 THR A C 1
ATOM 868 O O . THR A 1 113 ? -7.414 9.940 5.280 1.00 71.44 113 THR A O 1
ATOM 871 N N . GLU A 1 114 ? -8.487 11.908 5.147 1.00 78.75 114 GLU A N 1
ATOM 872 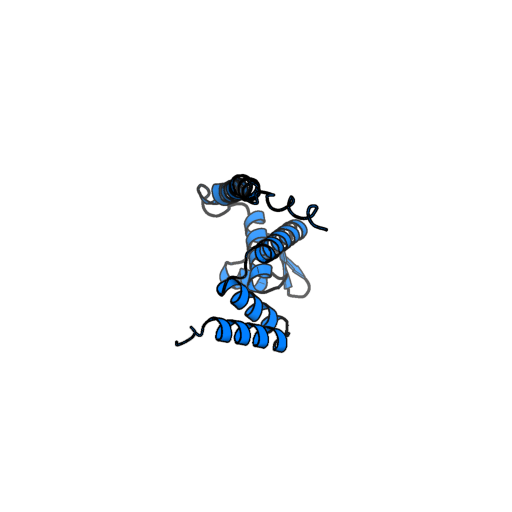C CA . GLU A 1 114 ? -9.402 11.628 6.264 1.00 78.75 114 GLU A CA 1
ATOM 873 C C . GLU A 1 114 ? -10.439 10.549 5.912 1.00 78.75 114 GLU A C 1
ATOM 875 O O . GLU A 1 114 ? -10.770 9.722 6.762 1.00 78.75 114 GLU A O 1
ATOM 880 N N . LEU A 1 115 ? -10.873 10.462 4.649 1.00 80.31 115 LEU A N 1
ATOM 881 C CA . LEU A 1 115 ? -11.718 9.363 4.175 1.00 80.31 115 LEU A CA 1
ATOM 882 C C . LEU A 1 115 ? -10.971 8.019 4.185 1.00 80.31 115 LEU A C 1
ATOM 884 O O . LEU A 1 115 ? -11.487 7.014 4.673 1.00 80.31 115 LEU A O 1
ATOM 888 N N . ILE A 1 116 ? -9.733 7.984 3.684 1.00 76.50 116 ILE A N 1
ATOM 889 C CA . ILE A 1 116 ? -8.900 6.769 3.730 1.00 76.50 116 ILE A CA 1
ATOM 890 C C . ILE A 1 116 ? -8.653 6.357 5.191 1.00 76.50 116 ILE A C 1
ATOM 892 O O . ILE A 1 116 ? -8.729 5.174 5.537 1.00 76.50 116 ILE A O 1
ATOM 896 N N . ARG A 1 117 ? -8.426 7.335 6.075 1.00 75.00 117 ARG A N 1
ATOM 897 C CA . ARG A 1 117 ? -8.253 7.118 7.514 1.00 75.00 117 ARG A CA 1
ATOM 898 C C . ARG A 1 117 ? -9.515 6.556 8.171 1.00 75.00 117 ARG A C 1
ATOM 900 O O . ARG A 1 117 ? -9.400 5.608 8.950 1.00 75.00 117 ARG A O 1
ATOM 907 N N . SER A 1 118 ? -10.701 7.085 7.864 1.00 73.19 118 SER A N 1
ATOM 908 C CA . SER A 1 118 ? -11.965 6.580 8.420 1.00 73.19 118 SER A CA 1
ATOM 909 C C . SER A 1 118 ? -12.240 5.143 7.959 1.00 73.19 118 SER A C 1
ATOM 911 O O . SER A 1 118 ? -12.595 4.285 8.773 1.00 73.19 118 SER A O 1
ATOM 913 N N . GLN A 1 119 ? -11.965 4.829 6.689 1.00 79.00 119 GLN A N 1
ATOM 914 C CA . GLN A 1 119 ? -12.093 3.474 6.149 1.00 79.00 119 GLN A CA 1
ATOM 915 C C . GLN A 1 119 ? -11.124 2.486 6.809 1.00 79.00 119 GLN A C 1
ATOM 917 O O . GLN A 1 119 ? -11.533 1.377 7.172 1.00 79.00 119 GLN A O 1
ATOM 922 N N . MET A 1 120 ? -9.863 2.881 7.021 1.00 73.88 120 MET A N 1
ATOM 923 C CA . MET A 1 120 ? -8.905 2.069 7.775 1.00 73.88 120 MET A CA 1
ATOM 924 C C . MET A 1 120 ? -9.385 1.810 9.204 1.00 73.88 120 MET A C 1
ATOM 926 O O . MET A 1 120 ? -9.378 0.666 9.658 1.00 73.88 120 MET A O 1
ATOM 930 N N . LEU A 1 121 ? -9.850 2.849 9.904 1.00 72.88 121 LEU A N 1
ATOM 931 C CA . LEU A 1 121 ? -10.334 2.727 11.279 1.00 72.88 121 LEU A CA 1
ATOM 932 C C . LEU A 1 121 ? -11.549 1.796 11.382 1.00 72.88 121 LEU A C 1
ATOM 934 O O . LEU A 1 121 ? -11.597 0.976 12.299 1.00 72.88 121 LEU A O 1
ATOM 938 N N . ARG A 1 122 ? -12.479 1.832 10.416 1.00 77.50 122 ARG A N 1
ATOM 939 C CA . ARG A 1 122 ? -13.594 0.869 10.355 1.00 77.50 122 ARG A CA 1
ATOM 940 C C . ARG A 1 122 ? -13.107 -0.568 10.188 1.00 77.50 122 ARG A C 1
ATOM 942 O O . ARG A 1 122 ? -13.590 -1.448 10.896 1.00 77.50 122 ARG A O 1
ATOM 949 N N . ARG A 1 123 ? -12.126 -0.817 9.313 1.00 74.12 123 ARG A N 1
ATOM 950 C CA . ARG A 1 123 ? -11.563 -2.168 9.112 1.00 74.12 123 ARG A CA 1
ATOM 951 C C . ARG A 1 123 ? -10.824 -2.700 10.340 1.00 74.12 123 ARG A C 1
ATOM 953 O O . ARG A 1 123 ? -10.813 -3.908 10.553 1.00 74.12 123 ARG A O 1
ATOM 960 N N . LEU A 1 124 ? -10.257 -1.813 11.155 1.00 74.00 124 LEU A N 1
ATOM 961 C CA . LEU A 1 124 ? -9.618 -2.156 12.428 1.00 74.00 124 LEU A CA 1
ATOM 962 C C . LEU A 1 124 ? -10.616 -2.320 13.593 1.00 74.00 124 LEU A C 1
ATOM 964 O O . LEU A 1 124 ? -10.197 -2.600 14.712 1.00 74.00 124 LEU A O 1
ATOM 968 N N . GLY A 1 125 ? -11.923 -2.158 13.358 1.00 85.25 125 GLY A N 1
ATOM 969 C CA . GLY A 1 125 ? -12.959 -2.271 14.392 1.00 85.25 125 GLY A CA 1
ATOM 970 C C . GLY A 1 125 ? -13.162 -1.005 15.235 1.00 85.25 125 GLY A C 1
ATOM 971 O O . GLY A 1 125 ? -13.922 -1.026 16.199 1.00 85.25 125 GLY A O 1
ATOM 972 N N . HIS A 1 126 ? -12.539 0.117 14.868 1.00 83.25 126 HIS A N 1
ATOM 973 C CA . HIS A 1 126 ? -12.695 1.418 15.527 1.00 83.25 126 HIS A CA 1
ATOM 974 C C . HIS A 1 126 ? -13.819 2.252 14.887 1.00 83.25 126 HIS A C 1
ATOM 976 O O . HIS A 1 126 ? -13.614 3.403 14.496 1.00 83.25 126 HIS A O 1
ATOM 982 N N . THR A 1 127 ? -15.020 1.680 14.777 1.00 85.69 127 THR A N 1
ATOM 983 C CA . THR A 1 127 ? -16.175 2.314 14.111 1.00 85.69 127 THR A CA 1
ATOM 984 C C . THR A 1 127 ? -16.543 3.666 14.723 1.00 85.69 127 THR A C 1
ATOM 986 O O . THR A 1 127 ? -16.663 4.645 13.998 1.00 85.69 127 THR A O 1
ATOM 989 N N . ALA A 1 128 ? -16.568 3.768 16.055 1.00 84.25 128 ALA A N 1
ATOM 990 C CA . ALA A 1 128 ? -16.906 5.010 16.757 1.00 84.25 128 ALA A CA 1
ATOM 991 C C . ALA A 1 128 ? -15.952 6.187 16.458 1.00 84.25 128 ALA A C 1
ATOM 993 O O . ALA A 1 128 ? -16.352 7.349 16.531 1.00 84.25 128 ALA A O 1
ATOM 994 N N . VAL A 1 129 ? -14.682 5.906 16.144 1.00 82.12 129 VAL A N 1
ATOM 995 C CA . VAL A 1 129 ? -13.706 6.947 15.779 1.00 82.12 129 VAL A CA 1
ATOM 996 C C . VAL A 1 129 ? -13.888 7.352 14.319 1.00 82.12 129 VAL A C 1
ATOM 998 O O . VAL A 1 129 ? -13.804 8.536 14.005 1.00 82.12 129 VAL A O 1
ATOM 1001 N N . ALA A 1 130 ? -14.168 6.385 13.443 1.00 81.25 130 ALA A N 1
ATOM 100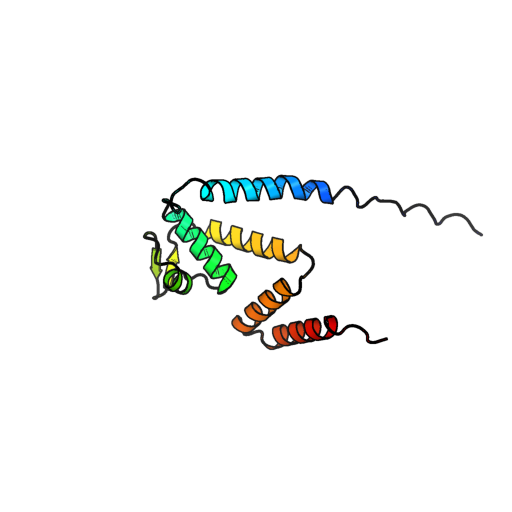2 C CA . ALA A 1 130 ? -14.425 6.644 12.033 1.00 81.25 130 ALA A CA 1
ATOM 1003 C C . ALA A 1 130 ? -15.680 7.505 11.820 1.00 81.25 130 ALA A C 1
ATOM 1005 O O . ALA A 1 130 ? -15.626 8.462 11.054 1.00 81.25 130 ALA A O 1
ATOM 1006 N N . ASP A 1 131 ? -16.763 7.217 12.546 1.00 87.31 131 ASP A N 1
ATOM 1007 C CA . ASP A 1 131 ? -18.023 7.961 12.432 1.00 87.31 131 ASP A CA 1
ATOM 1008 C C . ASP A 1 131 ? -17.838 9.432 12.845 1.00 87.31 131 ASP A C 1
ATOM 1010 O O . ASP A 1 131 ? -18.271 10.343 12.148 1.00 87.31 131 ASP A O 1
ATOM 1014 N N . ARG A 1 132 ? -17.062 9.689 13.909 1.00 88.12 132 ARG A N 1
ATOM 1015 C CA . ARG A 1 132 ? -16.746 11.058 14.354 1.00 88.12 132 ARG A CA 1
ATOM 1016 C C . ARG A 1 132 ? -15.950 11.860 13.314 1.00 88.12 132 ARG A C 1
ATOM 1018 O O . ARG A 1 132 ? -16.078 13.086 13.249 1.00 88.12 132 ARG A O 1
ATOM 1025 N N . ILE A 1 133 ? -15.100 11.190 12.535 1.00 82.38 133 ILE A N 1
ATOM 1026 C CA . ILE A 1 133 ? -14.337 11.820 11.449 1.00 82.38 133 ILE A CA 1
ATOM 1027 C C . ILE A 1 133 ? -15.277 12.169 10.291 1.00 82.38 133 ILE A C 1
ATOM 1029 O O . ILE A 1 133 ? -15.233 13.300 9.813 1.00 82.38 133 ILE A O 1
ATOM 1033 N N . GLU A 1 134 ? -16.161 11.252 9.886 1.00 84.44 134 GLU A N 1
ATOM 1034 C CA . GLU A 1 134 ? -17.164 11.516 8.842 1.00 84.44 134 GLU A CA 1
ATOM 1035 C C . GLU A 1 134 ? -18.089 12.685 9.220 1.00 84.44 134 GLU A C 1
ATOM 1037 O O . GLU A 1 134 ? -18.280 13.589 8.407 1.00 84.44 134 GLU A O 1
ATOM 1042 N N . ASP A 1 135 ? -18.560 12.749 10.468 1.00 88.81 135 ASP A N 1
ATOM 1043 C CA . ASP A 1 135 ? -19.381 13.866 10.961 1.00 88.81 135 ASP A CA 1
ATOM 1044 C C . ASP A 1 135 ? -18.636 15.209 10.895 1.00 88.81 135 ASP A C 1
ATOM 1046 O O . ASP A 1 135 ? -19.199 16.238 10.513 1.00 88.81 135 ASP A O 1
ATOM 1050 N N . SER A 1 136 ? -17.342 15.205 11.234 1.00 85.69 136 SER A N 1
ATOM 1051 C CA . SER A 1 136 ? -16.496 16.403 11.162 1.00 85.69 136 SER A CA 1
ATOM 1052 C C . SER A 1 136 ? -16.278 16.860 9.716 1.00 85.69 136 SER A C 1
ATOM 1054 O O . SER A 1 136 ? -16.278 18.062 9.450 1.00 85.69 136 SER A O 1
ATOM 1056 N N . LEU A 1 137 ? -16.135 15.918 8.777 1.00 85.94 137 LEU A N 1
ATOM 1057 C CA . LEU A 1 137 ? -16.013 16.210 7.347 1.00 85.94 137 LEU A CA 1
ATOM 1058 C C . LEU A 1 137 ? -17.314 16.776 6.770 1.00 85.94 137 LEU A C 1
ATOM 1060 O O . LEU A 1 137 ? -17.273 17.754 6.027 1.00 85.94 137 LEU A O 1
ATOM 1064 N N . LEU A 1 138 ? -18.463 16.203 7.139 1.00 87.00 138 LEU A N 1
ATOM 1065 C CA . LEU A 1 138 ? -19.777 16.686 6.710 1.00 87.00 138 LEU A CA 1
ATOM 1066 C C . LEU A 1 138 ? -20.053 18.101 7.232 1.00 87.00 138 LEU A C 1
ATOM 1068 O O . LEU A 1 138 ? -20.501 18.954 6.470 1.00 87.00 138 LEU A O 1
ATOM 1072 N N . SER A 1 139 ? -19.710 18.368 8.494 1.00 87.19 139 SER A N 1
ATOM 1073 C CA . SER A 1 139 ? -19.834 19.695 9.111 1.00 87.19 139 SER A CA 1
ATOM 1074 C C . SER A 1 139 ? -18.943 20.745 8.433 1.00 87.19 139 SER A C 1
ATOM 1076 O O . SER A 1 139 ? -19.369 21.876 8.198 1.00 87.19 139 SER A O 1
ATOM 1078 N N . ALA A 1 140 ? -17.721 20.367 8.044 1.00 84.12 140 ALA A N 1
ATOM 1079 C CA . ALA A 1 140 ? -16.805 21.256 7.331 1.00 84.12 140 ALA A CA 1
ATOM 1080 C C . ALA A 1 140 ? -17.217 21.523 5.869 1.00 84.12 140 ALA A C 1
ATOM 1082 O O . ALA A 1 140 ? -16.823 22.542 5.303 1.00 84.12 140 ALA A O 1
ATOM 1083 N N . ALA A 1 141 ? -17.987 20.621 5.251 1.00 82.12 141 ALA A N 1
ATOM 1084 C CA . ALA A 1 141 ? -18.417 20.733 3.857 1.00 82.12 141 ALA A CA 1
ATOM 1085 C C . ALA A 1 141 ? -19.660 21.615 3.658 1.00 82.12 141 ALA A C 1
ATOM 1087 O O . ALA A 1 141 ? -19.921 22.030 2.530 1.00 82.12 141 ALA A O 1
ATOM 1088 N N . THR A 1 142 ? -20.426 21.915 4.711 1.00 85.69 142 THR A N 1
ATOM 1089 C CA . THR A 1 142 ? -21.555 22.853 4.640 1.00 85.69 142 THR A CA 1
ATOM 1090 C C . THR A 1 142 ? -21.050 24.299 4.561 1.00 85.69 142 THR A C 1
ATOM 1092 O O . THR A 1 142 ? -20.550 24.810 5.565 1.00 85.69 142 THR A O 1
ATOM 1095 N N . PRO A 1 143 ? -21.161 24.992 3.407 1.00 75.06 143 PRO A N 1
ATOM 1096 C CA . PRO A 1 143 ? -20.840 26.411 3.349 1.00 75.06 143 PRO A CA 1
ATOM 1097 C C . PRO A 1 143 ? -21.825 27.176 4.235 1.00 75.06 143 PRO A C 1
ATOM 1099 O O . PRO A 1 143 ? -23.024 26.889 4.220 1.00 75.06 143 PRO A O 1
ATOM 1102 N N . ALA A 1 144 ? -21.321 28.141 5.008 1.00 72.31 144 ALA A N 1
ATOM 1103 C CA . ALA A 1 144 ? -22.173 29.078 5.725 1.00 72.31 144 ALA A CA 1
ATOM 1104 C C . ALA A 1 144 ? -23.056 29.793 4.694 1.00 72.31 144 ALA A C 1
ATOM 1106 O O . ALA A 1 144 ? -22.557 30.514 3.831 1.00 72.31 144 ALA A O 1
ATOM 1107 N N . VAL A 1 145 ? -24.354 29.496 4.725 1.00 80.56 145 VAL A N 1
ATOM 1108 C CA . VAL A 1 145 ? -25.352 30.212 3.936 1.00 80.56 145 VAL A CA 1
ATOM 1109 C C . VAL A 1 145 ? -25.609 31.514 4.686 1.00 80.56 145 VAL A C 1
ATOM 1111 O O . VAL A 1 145 ? -26.377 31.517 5.647 1.00 80.56 145 VAL A O 1
ATOM 1114 N N . ASP A 1 146 ? -24.893 32.564 4.288 1.00 68.44 146 ASP A N 1
ATOM 1115 C CA . ASP A 1 146 ? -25.178 33.953 4.669 1.00 68.44 146 ASP A CA 1
ATOM 1116 C C . ASP A 1 146 ? -26.309 34.536 3.804 1.00 68.44 146 ASP A C 1
ATOM 1118 O O . ASP A 1 146 ? -26.333 34.260 2.578 1.00 68.44 146 ASP A O 1
#

Organism: NCBI:txid2885994

pLDDT: mean 71.16, std 10.28, range [46.28, 88.81]

Radius of gyration: 22.15 Å; chains: 1; bounding box: 40×75×52 Å